Protein AF-A0A7C7UMA4-F1 (afdb_monomer)

Mean predicted aligned error: 6.35 Å

Sequence (110 aa):
MAFRLSLRSDYYREQDILYLRPYPLPSYGVHEPALDFLVYITNTESEEVVGFEILDFSSVFPRLDDPELAPYLEMRFDLPEAGLHDVSLREVLIWVAGRYLIGERVASYA

Secondary structure (DSSP, 8-state):
----EE-EEEEEGGGTEEEEE-SS--SEEEEEEETTEEEEEESSTT--EEEEEETTHHHHGGGTT-TTTHHHHT-EEEEGGGTEEEEEHHHHHHHHHIIIIITTSSTT--

Solvent-accessible surface area (backbone atoms only — not comparable to full-atom values): 6425 Å² total; per-residue (Å²): 132,85,87,70,50,58,37,47,81,49,75,43,71,97,71,32,29,36,38,35,37,35,81,81,73,73,71,62,46,80,45,71,70,45,94,50,38,37,37,29,25,34,77,51,100,77,55,46,78,58,32,38,38,27,44,48,36,81,70,47,63,85,46,72,82,36,76,72,50,44,76,60,33,67,40,58,28,28,29,71,93,76,74,43,68,79,38,29,44,50,56,48,53,52,50,51,41,46,62,72,70,58,49,63,81,70,74,81,79,124

Foldseek 3Di:
DPDAAEWEWDQDPVQRKIWTAGPPHAAWDWDDLDVQKIWTFHPDPVRHTGIIMGGNLVVCLVVCVPPSCVVQQQDFHHHVVVPDHRHGVVRVSVVVCVVPVVVPVPPPPD

Radius of gyration: 14.27 Å; Cα contacts (8 Å, |Δi|>4): 174; chains: 1; bounding box: 30×29×47 Å

pLDDT: mean 83.74, std 14.23, range [35.66, 94.69]

Structure (mmCIF, N/CA/C/O backbone):
data_AF-A0A7C7UMA4-F1
#
_entry.id   AF-A0A7C7UMA4-F1
#
loop_
_atom_site.group_PDB
_atom_site.id
_atom_site.type_symbol
_atom_site.label_atom_id
_atom_site.label_alt_id
_atom_site.label_comp_id
_atom_site.label_asym_id
_atom_site.label_entity_id
_atom_site.label_seq_id
_atom_site.pdbx_PDB_ins_code
_atom_site.Cartn_x
_atom_site.Cartn_y
_atom_site.Cartn_z
_atom_site.occupancy
_atom_site.B_iso_or_equiv
_atom_site.auth_seq_id
_atom_site.auth_comp_id
_atom_site.auth_asym_id
_atom_site.auth_atom_id
_atom_site.pdbx_PDB_model_num
ATOM 1 N N . MET A 1 1 ? 5.550 -14.287 -18.118 1.00 35.88 1 MET A N 1
ATOM 2 C CA . MET A 1 1 ? 5.796 -14.487 -16.675 1.00 35.88 1 MET A CA 1
ATOM 3 C C . MET A 1 1 ? 5.411 -13.190 -15.996 1.00 35.88 1 MET A C 1
ATOM 5 O O . MET A 1 1 ? 5.995 -12.177 -16.346 1.00 35.88 1 MET A O 1
ATOM 9 N N . ALA A 1 2 ? 4.387 -13.190 -15.143 1.00 47.06 2 ALA A N 1
ATOM 10 C CA . ALA A 1 2 ? 4.092 -12.018 -14.325 1.00 47.06 2 ALA A CA 1
ATOM 11 C C . ALA A 1 2 ? 5.181 -11.934 -13.253 1.00 47.06 2 ALA A C 1
ATOM 13 O O . ALA A 1 2 ? 5.364 -12.890 -12.499 1.00 47.06 2 ALA A O 1
ATOM 14 N N . PHE A 1 3 ? 5.950 -10.852 -13.252 1.00 52.72 3 PHE A N 1
ATOM 15 C CA . PHE A 1 3 ? 6.882 -10.555 -12.174 1.00 52.72 3 PHE A CA 1
ATOM 16 C C . PHE A 1 3 ? 6.049 -10.380 -10.897 1.00 52.72 3 PHE A C 1
ATOM 18 O O . PHE A 1 3 ? 5.146 -9.547 -10.868 1.00 52.72 3 PHE A O 1
ATOM 25 N N . ARG A 1 4 ? 6.260 -11.240 -9.894 1.00 70.69 4 ARG A N 1
ATOM 26 C CA . ARG A 1 4 ? 5.530 -11.192 -8.620 1.00 70.69 4 ARG A CA 1
ATOM 27 C C . ARG A 1 4 ? 6.461 -10.650 -7.552 1.00 70.69 4 ARG A C 1
ATOM 29 O O . ARG A 1 4 ? 7.530 -11.210 -7.314 1.00 70.69 4 ARG A O 1
ATOM 36 N N . LEU A 1 5 ? 6.052 -9.541 -6.954 1.00 80.00 5 LEU A N 1
ATOM 37 C CA . LEU A 1 5 ? 6.798 -8.859 -5.910 1.00 80.00 5 LEU A CA 1
ATOM 38 C C . LEU A 1 5 ? 6.455 -9.482 -4.559 1.00 80.00 5 LEU A C 1
ATOM 40 O O . LEU A 1 5 ? 5.288 -9.544 -4.171 1.00 80.00 5 LEU A O 1
ATOM 44 N N . SER A 1 6 ? 7.489 -9.918 -3.846 1.00 86.38 6 SER A N 1
ATOM 45 C CA . SER A 1 6 ? 7.374 -10.342 -2.454 1.00 86.38 6 SER A CA 1
ATOM 46 C C . SER A 1 6 ? 7.640 -9.150 -1.543 1.00 86.38 6 SER A C 1
ATOM 48 O O . SER A 1 6 ? 8.737 -8.584 -1.578 1.00 86.38 6 SER A O 1
ATOM 50 N N . LEU A 1 7 ? 6.663 -8.787 -0.715 1.00 89.31 7 LEU A N 1
ATOM 51 C CA . LEU A 1 7 ? 6.746 -7.640 0.189 1.00 89.31 7 LEU A CA 1
ATOM 52 C C . LEU A 1 7 ? 6.779 -8.083 1.654 1.00 89.31 7 LEU A C 1
ATOM 54 O O . LEU A 1 7 ? 6.241 -9.128 2.028 1.00 89.31 7 LEU A O 1
ATOM 58 N 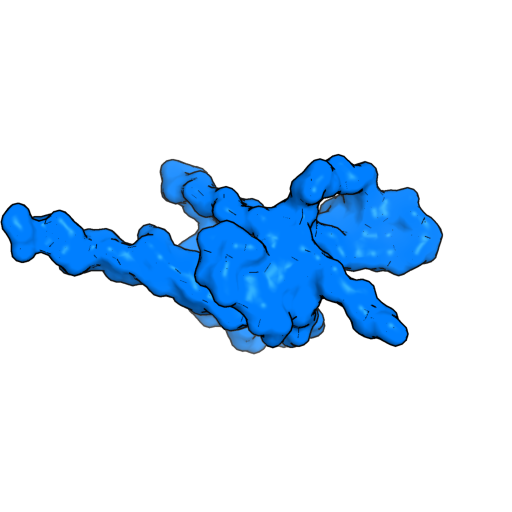N . ARG A 1 8 ? 7.412 -7.258 2.487 1.00 89.06 8 ARG A N 1
ATOM 59 C CA . ARG A 1 8 ? 7.287 -7.282 3.948 1.00 89.06 8 ARG A CA 1
ATOM 60 C C . ARG A 1 8 ? 6.432 -6.114 4.408 1.00 89.06 8 ARG A C 1
ATOM 62 O O . ARG A 1 8 ? 6.529 -5.037 3.818 1.00 89.06 8 ARG A O 1
ATOM 69 N N . SER A 1 9 ? 5.641 -6.330 5.452 1.00 90.25 9 SER A N 1
ATOM 70 C CA . SER A 1 9 ? 4.783 -5.331 6.075 1.00 90.25 9 SER A CA 1
ATOM 71 C C . SER A 1 9 ? 5.311 -4.937 7.455 1.00 90.25 9 SER A C 1
ATOM 73 O O . SER A 1 9 ? 5.383 -5.744 8.378 1.00 90.25 9 SER A O 1
ATOM 75 N N . ASP A 1 10 ? 5.670 -3.665 7.603 1.00 90.81 10 ASP A N 1
ATOM 76 C CA . ASP A 1 10 ? 6.105 -3.082 8.871 1.00 90.81 10 ASP A CA 1
ATOM 77 C C . ASP A 1 10 ? 5.137 -1.945 9.237 1.00 90.81 10 ASP A C 1
ATOM 79 O O . ASP A 1 10 ? 5.086 -0.928 8.545 1.00 90.81 10 ASP A O 1
ATOM 83 N N . TYR A 1 11 ? 4.361 -2.103 10.316 1.00 91.31 11 TYR A N 1
ATOM 84 C CA . TYR A 1 11 ? 3.433 -1.072 10.800 1.00 91.31 11 TYR A CA 1
ATOM 85 C C . TYR A 1 11 ? 3.971 -0.376 12.058 1.00 91.31 11 TYR A C 1
ATOM 87 O O . TYR A 1 11 ? 4.102 -0.988 13.123 1.00 91.31 11 TYR A O 1
ATOM 95 N N . TYR A 1 12 ? 4.262 0.918 11.935 1.00 91.69 12 TYR A N 1
ATOM 96 C CA . TYR A 1 12 ? 4.788 1.788 12.984 1.00 91.69 12 TYR A CA 1
ATOM 97 C C . TYR A 1 12 ? 3.650 2.560 13.635 1.00 91.69 12 TYR A C 1
ATOM 99 O O . TYR A 1 12 ? 3.296 3.668 13.242 1.00 91.69 12 TYR A O 1
ATOM 107 N N . ARG A 1 13 ? 3.064 1.943 14.656 1.00 86.44 13 ARG A N 1
ATOM 108 C CA . ARG A 1 13 ? 1.821 2.407 15.269 1.00 86.44 13 ARG A CA 1
ATOM 109 C C . ARG A 1 13 ? 1.865 3.816 15.854 1.00 86.44 13 ARG A C 1
ATOM 111 O O . ARG A 1 13 ? 0.882 4.533 15.744 1.00 86.44 13 ARG A O 1
ATOM 118 N N . GLU A 1 14 ? 2.955 4.191 16.518 1.00 88.25 14 GLU A N 1
ATOM 119 C CA . GLU A 1 14 ? 3.065 5.512 17.156 1.00 88.25 14 GLU A CA 1
ATOM 120 C C . GLU A 1 14 ? 3.027 6.654 16.135 1.00 88.25 14 GLU A C 1
ATOM 122 O O . GLU A 1 14 ? 2.638 7.768 16.474 1.00 88.25 14 GLU A O 1
ATOM 127 N N . GLN A 1 15 ? 3.430 6.363 14.898 1.00 91.94 15 GLN A N 1
ATOM 128 C CA . GLN A 1 15 ? 3.451 7.299 13.782 1.00 91.94 15 GLN A CA 1
ATOM 129 C C . GLN A 1 15 ? 2.298 7.062 12.795 1.00 91.94 15 GLN A C 1
ATOM 131 O O . GLN A 1 15 ? 2.158 7.839 11.865 1.00 91.94 15 GLN A O 1
ATOM 136 N N . ASP A 1 16 ? 1.506 6.000 12.983 1.00 92.19 16 ASP A N 1
ATOM 137 C CA . ASP A 1 16 ? 0.480 5.535 12.039 1.00 92.19 16 ASP A CA 1
ATOM 138 C C . ASP A 1 16 ? 1.016 5.328 10.606 1.00 92.19 16 ASP A C 1
ATOM 140 O O . ASP A 1 16 ? 0.344 5.621 9.624 1.00 92.19 16 ASP A O 1
ATOM 144 N N . ILE A 1 17 ? 2.244 4.809 10.474 1.00 94.69 17 ILE A N 1
ATOM 145 C CA . ILE A 1 17 ? 2.877 4.573 9.164 1.00 94.69 17 ILE A CA 1
ATOM 146 C C . ILE A 1 17 ? 2.906 3.080 8.846 1.00 94.69 17 ILE A C 1
ATOM 148 O O . ILE A 1 17 ? 3.400 2.275 9.641 1.00 94.69 17 ILE A O 1
ATOM 152 N N . LEU A 1 18 ? 2.444 2.705 7.653 1.00 94.62 18 LEU A N 1
ATOM 153 C CA . LEU A 1 18 ? 2.587 1.357 7.104 1.00 94.62 18 LEU A CA 1
ATOM 154 C C . LEU A 1 18 ? 3.615 1.337 5.969 1.00 94.62 18 LEU A C 1
ATOM 156 O O . LEU A 1 18 ? 3.427 1.989 4.946 1.00 94.62 18 LEU A O 1
ATOM 160 N N . TYR A 1 19 ? 4.647 0.508 6.103 1.00 94.12 19 TYR A N 1
ATOM 161 C CA . TYR A 1 19 ? 5.579 0.199 5.019 1.00 94.12 19 TYR A CA 1
ATOM 162 C C . TYR A 1 19 ? 5.271 -1.173 4.426 1.00 94.12 19 TYR A C 1
ATOM 164 O O . TYR A 1 19 ? 5.188 -2.161 5.154 1.00 94.12 19 TYR A O 1
ATOM 172 N N . LEU A 1 20 ? 5.178 -1.246 3.099 1.00 93.56 20 LEU A N 1
ATOM 173 C CA . LEU A 1 20 ? 5.070 -2.474 2.314 1.00 93.56 20 LEU A CA 1
ATOM 174 C C . LEU A 1 20 ? 6.235 -2.526 1.328 1.00 93.56 20 LEU A C 1
ATOM 176 O O . LEU A 1 20 ? 6.149 -2.010 0.216 1.00 93.56 20 LEU A O 1
ATOM 180 N N . ARG A 1 21 ? 7.360 -3.108 1.739 1.00 89.00 21 ARG A N 1
ATOM 181 C CA . ARG A 1 21 ? 8.638 -2.939 1.032 1.00 89.00 21 ARG A CA 1
ATOM 182 C C . ARG A 1 21 ? 9.300 -4.262 0.656 1.00 89.00 21 ARG A C 1
ATOM 184 O O . ARG A 1 21 ? 9.168 -5.247 1.389 1.00 89.00 21 ARG A O 1
ATOM 191 N N . PRO A 1 22 ? 10.050 -4.297 -0.455 1.00 85.31 22 PRO A N 1
ATOM 192 C CA . PRO A 1 22 ? 10.835 -5.458 -0.826 1.00 85.31 22 PRO A CA 1
ATOM 193 C C . PRO A 1 22 ? 12.062 -5.533 0.090 1.00 85.31 22 PRO A C 1
ATOM 195 O O . PRO A 1 22 ? 12.570 -4.518 0.576 1.00 85.31 22 PRO A O 1
ATOM 198 N N . TYR A 1 23 ? 12.560 -6.744 0.324 1.00 74.12 23 TYR A N 1
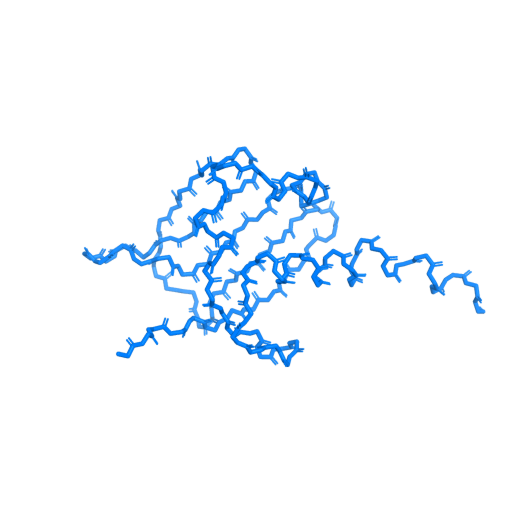ATOM 199 C CA . TYR A 1 23 ? 13.802 -6.946 1.062 1.00 74.12 23 TYR A CA 1
ATOM 200 C C . TYR A 1 23 ? 14.751 -7.869 0.283 1.00 74.12 23 TYR A C 1
ATOM 202 O O . TYR A 1 23 ? 14.362 -9.002 -0.012 1.00 74.12 23 TYR A O 1
ATOM 210 N N . PRO A 1 24 ? 15.998 -7.441 0.000 1.00 77.12 24 PRO A N 1
ATOM 211 C CA . PRO A 1 24 ? 16.565 -6.119 0.301 1.00 77.12 24 PRO A CA 1
ATOM 212 C C . PRO A 1 24 ? 15.912 -4.994 -0.522 1.00 77.12 24 PRO A C 1
ATOM 214 O O . PRO A 1 24 ? 15.386 -5.236 -1.605 1.00 77.12 24 PRO A O 1
ATOM 217 N N . LEU A 1 25 ? 15.952 -3.766 0.003 1.00 78.00 25 LEU A N 1
ATOM 218 C CA . LEU A 1 25 ? 15.396 -2.585 -0.661 1.00 78.00 25 LEU A CA 1
ATOM 219 C C . LEU A 1 25 ? 16.323 -2.172 -1.827 1.00 78.00 25 LEU A C 1
ATOM 221 O O . LEU A 1 25 ? 17.496 -1.882 -1.570 1.00 78.00 25 LEU A O 1
ATOM 225 N N . PRO A 1 26 ? 15.859 -2.181 -3.093 1.00 82.75 26 PRO A N 1
ATOM 226 C CA . PRO A 1 26 ? 16.666 -1.748 -4.236 1.00 82.75 26 PRO A CA 1
ATOM 227 C C . PRO A 1 26 ? 16.857 -0.222 -4.230 1.00 82.75 26 PRO A C 1
ATOM 229 O O . PRO A 1 26 ? 16.340 0.463 -3.358 1.00 82.75 26 PRO A O 1
ATOM 232 N N . SER A 1 27 ? 17.585 0.340 -5.201 1.00 87.00 27 SER A N 1
ATOM 233 C CA . SER A 1 27 ? 17.555 1.795 -5.427 1.00 87.00 27 SER A CA 1
ATOM 234 C C . SER A 1 27 ? 16.193 2.198 -5.998 1.00 87.00 27 SER A C 1
ATOM 236 O O . SER A 1 27 ? 15.748 1.608 -6.985 1.00 87.00 27 SER A O 1
ATOM 238 N N . TYR A 1 28 ? 15.547 3.192 -5.387 1.00 89.88 28 TYR A N 1
ATOM 239 C CA . TYR A 1 28 ? 14.198 3.623 -5.747 1.00 89.88 28 TYR A CA 1
ATOM 240 C C . TYR A 1 28 ? 14.053 5.148 -5.761 1.00 89.88 28 TYR A C 1
ATOM 242 O O . TYR A 1 28 ? 14.828 5.872 -5.129 1.00 89.88 28 TYR A O 1
ATOM 250 N N . GLY A 1 29 ? 13.057 5.608 -6.508 1.00 90.44 29 GLY A N 1
ATOM 251 C CA . GLY A 1 29 ? 12.437 6.919 -6.425 1.00 90.44 29 GLY A CA 1
ATOM 252 C C . GLY A 1 29 ? 11.058 6.807 -5.772 1.00 90.44 29 GLY A C 1
ATOM 253 O O . GLY A 1 29 ? 10.539 5.706 -5.564 1.00 90.44 29 GLY A O 1
ATOM 254 N N . VAL A 1 30 ? 10.471 7.952 -5.430 1.00 90.69 30 VAL A N 1
ATOM 255 C CA . VAL A 1 30 ? 9.168 8.032 -4.759 1.00 90.69 30 VAL A CA 1
ATOM 256 C C . VAL A 1 30 ? 8.189 8.788 -5.648 1.00 90.69 30 VAL A C 1
ATOM 258 O O . VAL A 1 30 ? 8.506 9.869 -6.142 1.00 90.69 30 VAL A O 1
ATOM 261 N N . HIS A 1 31 ? 7.004 8.214 -5.833 1.00 90.94 31 HIS A N 1
ATOM 262 C CA . HIS A 1 31 ? 5.864 8.828 -6.502 1.00 90.94 31 HIS A CA 1
ATOM 263 C C . HIS A 1 31 ? 4.691 8.919 -5.521 1.00 90.94 31 HIS A C 1
ATOM 265 O O . HIS A 1 31 ? 4.386 7.942 -4.842 1.00 90.94 31 HIS A O 1
ATOM 271 N N . GLU A 1 32 ? 4.026 10.068 -5.4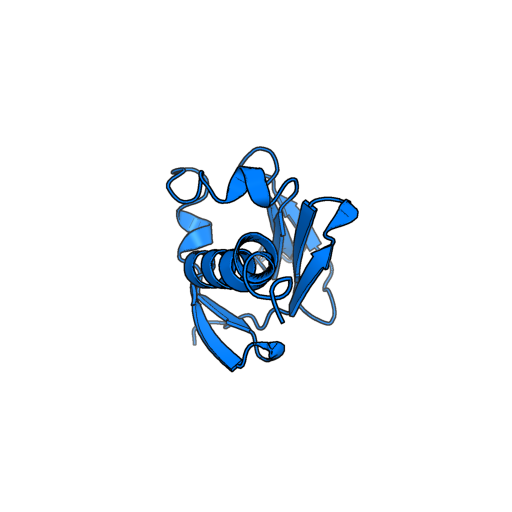55 1.00 89.69 32 GLU A N 1
ATOM 272 C CA . GLU A 1 32 ? 2.921 10.334 -4.525 1.00 89.69 32 GLU A CA 1
ATOM 273 C C . GLU A 1 32 ? 1.615 10.505 -5.317 1.00 89.69 32 GLU A C 1
ATOM 275 O O . GLU A 1 32 ? 1.322 11.606 -5.785 1.00 89.69 32 GLU A O 1
ATOM 280 N N . PRO A 1 33 ? 0.850 9.422 -5.552 1.00 85.25 33 PRO A N 1
ATOM 281 C CA . PRO A 1 33 ? -0.422 9.510 -6.266 1.00 85.25 33 PRO A CA 1
ATOM 282 C C . PRO A 1 33 ? -1.543 10.173 -5.460 1.00 85.25 33 PRO A C 1
ATOM 284 O O . PRO A 1 33 ? -2.464 10.695 -6.071 1.00 85.25 33 PRO A O 1
ATOM 287 N N . ALA A 1 34 ? -1.488 10.144 -4.126 1.00 85.75 34 ALA A N 1
ATOM 288 C CA . ALA A 1 34 ? -2.456 10.792 -3.247 1.00 85.75 34 ALA A CA 1
ATOM 289 C C . ALA A 1 34 ? -1.763 11.246 -1.959 1.00 85.75 34 ALA A C 1
ATOM 291 O O . ALA A 1 34 ? -0.760 10.650 -1.566 1.00 85.75 34 ALA A O 1
ATOM 292 N N . LEU A 1 35 ? -2.340 12.250 -1.281 1.00 80.94 35 LEU A N 1
ATOM 293 C CA . LEU A 1 35 ? -1.848 12.704 0.022 1.00 80.94 35 LEU A CA 1
ATOM 294 C C . LEU A 1 35 ? -1.745 11.499 0.965 1.00 80.94 35 LEU A C 1
ATOM 296 O O . LEU A 1 35 ? -2.739 10.786 1.143 1.00 80.94 35 LEU A O 1
ATOM 300 N N . ASP A 1 36 ? -0.546 11.295 1.508 1.00 89.62 36 ASP A N 1
ATOM 301 C CA . ASP A 1 36 ? -0.195 10.243 2.469 1.00 89.62 36 ASP A CA 1
ATOM 302 C C . ASP A 1 36 ? -0.027 8.830 1.879 1.00 89.62 36 ASP A C 1
ATOM 304 O O . ASP A 1 36 ? 0.202 7.868 2.609 1.00 89.62 36 ASP A O 1
ATOM 308 N N . PHE A 1 37 ? -0.072 8.676 0.553 1.00 91.88 37 PHE A N 1
ATOM 309 C CA . PHE A 1 37 ? 0.186 7.403 -0.118 1.00 91.88 37 PHE A CA 1
ATOM 310 C C . PHE A 1 37 ? 1.383 7.527 -1.056 1.00 91.88 37 PHE A C 1
ATOM 312 O O . PHE A 1 37 ? 1.317 8.181 -2.093 1.00 91.88 37 PHE A O 1
ATOM 319 N N . LEU A 1 38 ? 2.473 6.852 -0.715 1.00 93.31 38 LEU A N 1
ATOM 320 C CA . LEU A 1 38 ? 3.737 6.860 -1.437 1.00 93.31 38 LEU A CA 1
ATOM 321 C C . LEU A 1 38 ? 3.963 5.514 -2.131 1.00 93.31 38 LEU A C 1
ATOM 323 O O . LEU A 1 38 ? 3.786 4.441 -1.552 1.00 93.31 38 LEU A O 1
ATOM 327 N N . VAL A 1 39 ? 4.406 5.572 -3.382 1.00 92.75 39 VAL A N 1
ATOM 328 C CA . VAL A 1 39 ? 4.761 4.421 -4.215 1.00 92.75 39 VAL A CA 1
ATOM 329 C C . VAL A 1 39 ? 6.257 4.463 -4.484 1.00 92.75 39 VAL A C 1
ATOM 331 O O . VAL A 1 39 ? 6.787 5.463 -4.971 1.00 92.75 39 VAL A O 1
ATOM 334 N N . TYR A 1 40 ? 6.946 3.366 -4.194 1.00 92.00 40 TYR A N 1
ATOM 335 C CA . TYR A 1 40 ? 8.360 3.213 -4.510 1.00 92.00 40 TYR A CA 1
ATOM 336 C C . TYR A 1 40 ? 8.517 2.607 -5.896 1.00 92.00 40 TYR A C 1
ATOM 338 O O . TYR A 1 40 ? 7.951 1.550 -6.183 1.00 92.00 40 TYR A O 1
ATOM 346 N N . ILE A 1 41 ? 9.318 3.256 -6.732 1.00 91.44 41 ILE A N 1
ATOM 347 C CA . ILE A 1 41 ? 9.555 2.874 -8.125 1.00 91.44 41 ILE A CA 1
ATOM 348 C C . ILE A 1 41 ? 11.059 2.689 -8.324 1.00 91.44 41 ILE A C 1
ATOM 350 O O . ILE A 1 41 ? 11.843 3.466 -7.785 1.00 91.44 41 ILE A O 1
ATOM 354 N N . THR A 1 42 ? 11.508 1.669 -9.053 1.00 88.88 42 THR A N 1
ATOM 355 C CA . THR A 1 42 ? 12.943 1.471 -9.307 1.0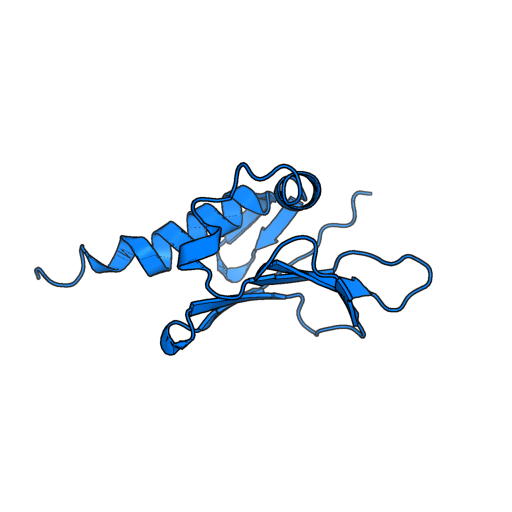0 88.88 42 THR A CA 1
ATOM 356 C C . THR A 1 42 ? 13.533 2.620 -10.113 1.00 88.88 42 THR A C 1
ATOM 358 O O . THR A 1 42 ? 12.938 3.090 -11.075 1.00 88.88 42 THR A O 1
ATOM 361 N N . ASN A 1 43 ? 14.772 3.002 -9.796 1.00 84.69 43 ASN A N 1
ATOM 362 C CA . ASN A 1 43 ? 15.542 3.962 -10.603 1.00 84.69 43 ASN A CA 1
ATOM 363 C C . ASN A 1 43 ? 16.165 3.313 -11.860 1.00 84.69 43 ASN A C 1
ATOM 365 O O . ASN A 1 43 ? 17.278 3.652 -12.263 1.00 84.69 43 ASN A O 1
ATOM 369 N N . THR A 1 44 ? 15.497 2.312 -12.434 1.00 81.50 44 THR A N 1
ATOM 370 C CA . THR A 1 44 ? 15.915 1.608 -13.655 1.00 81.50 44 THR A CA 1
ATOM 371 C C . THR A 1 44 ? 15.119 2.124 -14.847 1.00 81.50 44 THR A C 1
ATOM 373 O O . THR A 1 44 ? 14.065 2.721 -14.672 1.00 81.50 44 THR A O 1
ATOM 376 N N . GLU A 1 45 ? 15.572 1.838 -16.071 1.00 75.69 45 GLU A N 1
ATOM 377 C CA . GLU A 1 45 ? 14.847 2.222 -17.299 1.00 75.69 45 GLU A CA 1
ATOM 378 C C . GLU A 1 45 ? 13.405 1.682 -17.361 1.00 75.69 45 GLU A C 1
ATOM 380 O O . GLU A 1 45 ? 12.583 2.203 -18.107 1.00 75.69 45 GLU A O 1
ATOM 385 N N . SER A 1 46 ? 13.106 0.628 -16.597 1.00 79.88 46 SER A N 1
ATOM 386 C CA . SER A 1 46 ? 11.791 -0.006 -16.529 1.00 79.88 46 SER A CA 1
ATOM 387 C C . SER A 1 46 ? 10.810 0.642 -15.546 1.00 79.88 46 SER A C 1
ATOM 389 O O . SER A 1 46 ? 9.627 0.339 -15.654 1.00 79.88 46 SER A O 1
ATOM 391 N N . GLU A 1 47 ? 11.277 1.486 -14.612 1.00 85.25 47 GLU A N 1
ATOM 392 C CA . GLU A 1 47 ? 10.452 2.160 -13.590 1.00 85.25 47 GLU A CA 1
ATOM 393 C C . GLU A 1 47 ? 9.387 1.239 -12.956 1.00 85.25 47 GLU A C 1
ATOM 395 O O . GLU A 1 47 ? 8.183 1.499 -12.980 1.00 85.25 47 GLU A O 1
ATOM 400 N N . GLU A 1 48 ? 9.825 0.116 -12.387 1.00 88.56 48 GLU A N 1
ATOM 401 C CA . GLU A 1 48 ? 8.919 -0.870 -11.803 1.00 88.56 48 GLU A CA 1
ATOM 402 C C . GLU A 1 48 ? 8.520 -0.466 -10.383 1.00 88.56 48 GLU A C 1
ATOM 404 O O . GLU A 1 48 ? 9.367 -0.115 -9.560 1.00 88.56 48 GLU A O 1
ATOM 409 N N . VAL A 1 49 ? 7.227 -0.564 -10.067 1.00 90.00 49 VAL A N 1
ATOM 410 C CA . V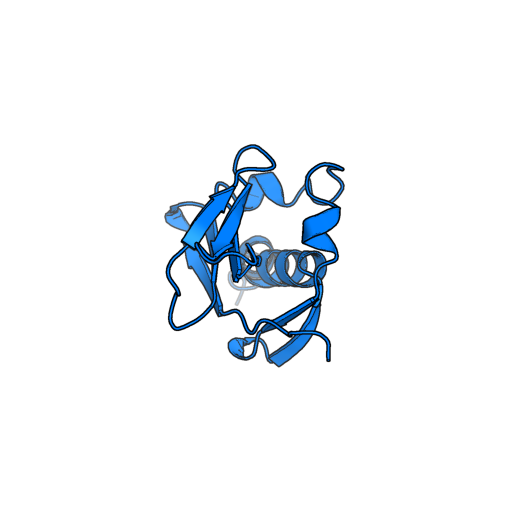AL A 1 49 ? 6.747 -0.428 -8.686 1.00 90.00 49 VAL A CA 1
ATOM 411 C C . VAL A 1 49 ? 7.345 -1.553 -7.857 1.00 90.00 49 VAL A C 1
ATOM 413 O O . VAL A 1 49 ? 7.218 -2.719 -8.215 1.00 90.00 49 VAL A O 1
ATOM 416 N N . VAL A 1 50 ? 7.969 -1.216 -6.735 1.00 90.44 50 VAL A N 1
ATOM 417 C CA . VAL A 1 50 ? 8.633 -2.191 -5.865 1.00 90.44 50 VAL A CA 1
ATOM 418 C C . VAL A 1 50 ? 8.115 -2.197 -4.440 1.00 90.44 50 VAL A C 1
ATOM 420 O O . VAL A 1 50 ? 8.370 -3.165 -3.734 1.00 90.44 50 VAL A O 1
ATOM 423 N N . GLY A 1 51 ? 7.373 -1.177 -4.015 1.00 92.56 51 GLY A N 1
ATOM 424 C CA . GLY A 1 51 ? 6.789 -1.114 -2.680 1.00 92.56 51 GLY A CA 1
ATOM 425 C C . GLY A 1 51 ? 5.917 0.118 -2.471 1.00 92.56 51 GLY A C 1
ATOM 426 O O . GLY A 1 51 ? 5.735 0.924 -3.383 1.00 92.56 51 GLY A O 1
ATOM 427 N N . PHE A 1 52 ? 5.396 0.247 -1.257 1.00 94.19 52 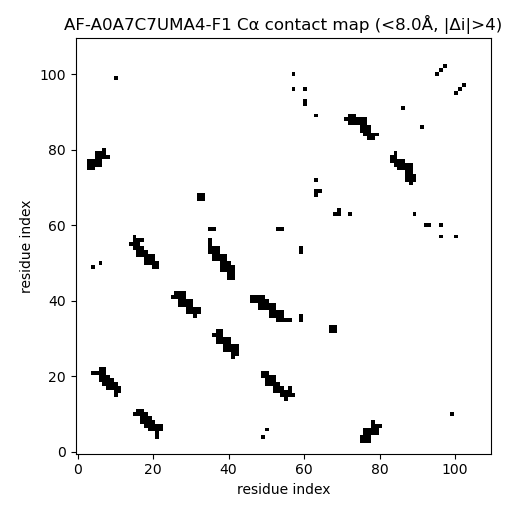PHE A N 1
ATOM 428 C CA . PHE A 1 52 ? 4.498 1.315 -0.835 1.00 94.19 52 PHE A CA 1
ATOM 429 C C . PHE A 1 52 ? 4.855 1.784 0.574 1.00 94.19 52 PHE A C 1
ATOM 431 O O . PHE A 1 52 ? 5.302 0.997 1.412 1.00 94.19 52 PHE A O 1
ATOM 438 N N . GLU A 1 53 ? 4.597 3.052 0.843 1.00 94.50 53 GLU A N 1
ATOM 439 C CA . GLU A 1 53 ? 4.603 3.645 2.174 1.00 94.50 53 GLU A CA 1
ATOM 440 C C . GLU A 1 53 ? 3.331 4.461 2.323 1.00 94.50 53 GLU A C 1
ATOM 442 O O . GLU A 1 53 ? 2.965 5.227 1.440 1.00 94.50 53 GLU A O 1
ATOM 447 N N . ILE A 1 54 ? 2.619 4.247 3.418 1.00 94.19 54 ILE A N 1
ATOM 448 C CA . ILE A 1 54 ? 1.342 4.894 3.666 1.00 94.19 54 ILE A CA 1
ATOM 449 C C . ILE A 1 54 ? 1.487 5.632 4.983 1.00 94.19 54 ILE A C 1
ATOM 451 O O . ILE A 1 54 ? 1.576 5.006 6.043 1.00 94.19 54 ILE A O 1
ATOM 455 N N . LEU A 1 55 ? 1.574 6.951 4.873 1.00 92.62 55 LEU A N 1
ATOM 456 C CA . LEU A 1 55 ? 1.508 7.870 5.996 1.00 92.62 55 LEU A CA 1
ATOM 457 C C . LEU A 1 55 ? 0.051 7.922 6.471 1.00 92.62 55 LEU A C 1
ATOM 459 O O . LEU A 1 55 ? -0.865 7.665 5.688 1.00 92.62 55 LEU A O 1
ATOM 463 N N . ASP A 1 56 ? -0.163 8.174 7.760 1.00 90.00 56 ASP A N 1
ATOM 464 C CA . ASP A 1 56 ? -1.496 8.234 8.369 1.00 90.00 56 ASP A CA 1
ATOM 465 C C . ASP A 1 56 ? -2.426 7.094 7.892 1.00 90.00 56 ASP A C 1
ATOM 467 O O . ASP A 1 56 ? -3.532 7.313 7.384 1.00 90.00 56 ASP A O 1
ATOM 471 N N . PHE A 1 57 ? -1.957 5.845 7.999 1.00 90.88 57 PHE A N 1
ATOM 472 C CA . PHE A 1 57 ? -2.615 4.653 7.457 1.00 90.88 57 PHE A CA 1
ATOM 473 C C . PHE A 1 57 ? -4.086 4.540 7.875 1.00 90.88 57 PHE A C 1
ATOM 475 O O . PHE A 1 57 ? -4.941 4.158 7.064 1.00 90.88 57 PHE A O 1
ATOM 482 N N . SER A 1 58 ? -4.414 4.927 9.109 1.00 87.31 58 SER A N 1
ATOM 483 C CA . SER A 1 58 ? -5.794 4.959 9.595 1.00 87.31 58 SER A CA 1
ATOM 484 C C . SER A 1 58 ? -6.706 5.909 8.803 1.00 87.31 58 SER A C 1
ATOM 486 O O . SER A 1 58 ? -7.900 5.630 8.667 1.00 87.31 58 SER A O 1
ATOM 488 N N . SER A 1 59 ? -6.154 6.980 8.227 1.00 85.81 59 SER A N 1
ATOM 489 C CA . SER A 1 59 ? -6.850 7.974 7.396 1.00 85.81 59 SER A CA 1
ATOM 490 C C . SER A 1 59 ? -6.941 7.572 5.923 1.00 85.81 59 SER A C 1
ATOM 492 O O . SER A 1 59 ? -7.868 7.989 5.223 1.00 85.81 59 SER A O 1
ATOM 494 N N . VAL A 1 60 ? -6.018 6.736 5.444 1.00 82.31 60 VAL A N 1
ATOM 495 C CA . VAL A 1 60 ? -6.035 6.198 4.074 1.00 82.31 60 VAL A CA 1
ATOM 496 C C . VAL A 1 60 ? -7.004 5.022 3.939 1.00 82.31 60 VAL A C 1
ATOM 498 O O . VAL A 1 60 ? -7.628 4.850 2.893 1.00 82.31 60 VAL A O 1
ATOM 501 N N . PHE A 1 61 ? -7.211 4.236 4.997 1.00 81.44 61 PHE A N 1
ATOM 502 C CA . PHE A 1 61 ? -8.091 3.063 4.961 1.00 81.44 61 PHE A CA 1
ATOM 503 C C . PHE A 1 61 ? -9.548 3.339 4.505 1.0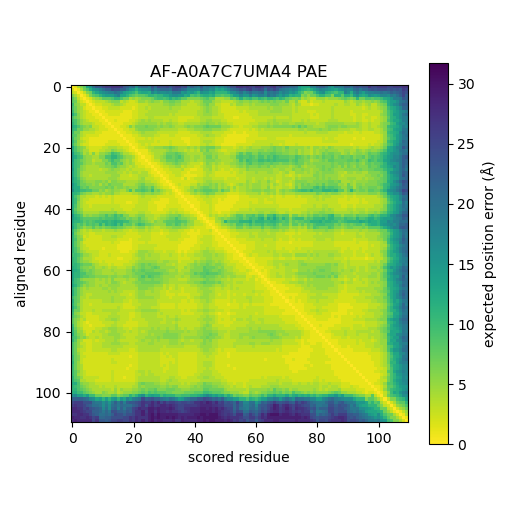0 81.44 61 PHE A C 1
ATOM 505 O O . PHE A 1 61 ? -10.093 2.550 3.733 1.00 81.44 61 PHE A O 1
ATOM 512 N N . PRO A 1 62 ? -10.208 4.450 4.883 1.00 83.88 62 PRO A N 1
ATOM 513 C CA . PRO A 1 62 ? -11.526 4.812 4.349 1.00 83.88 62 PRO A CA 1
ATOM 514 C C . PRO A 1 62 ? -11.516 5.245 2.874 1.00 83.88 62 PRO A C 1
ATOM 516 O O . PRO A 1 62 ? -12.577 5.365 2.268 1.00 83.88 62 PRO A O 1
ATOM 519 N N . ARG A 1 63 ? -10.337 5.513 2.300 1.00 83.56 63 ARG A N 1
ATOM 520 C CA . ARG A 1 63 ? -10.141 6.041 0.943 1.00 83.56 63 ARG A CA 1
ATOM 521 C C . ARG A 1 63 ? -9.757 4.959 -0.066 1.00 83.56 63 ARG A C 1
ATOM 523 O O . ARG A 1 63 ? -9.321 5.278 -1.163 1.00 83.56 63 ARG A O 1
ATOM 530 N N . LEU A 1 64 ? -9.939 3.677 0.252 1.00 85.31 64 LEU A N 1
ATOM 531 C CA . LEU A 1 64 ? -9.605 2.592 -0.682 1.00 85.31 64 LEU A CA 1
ATOM 532 C C . LEU A 1 64 ? -10.424 2.625 -1.985 1.00 85.31 64 LEU A C 1
ATOM 534 O O . LEU A 1 64 ? -10.072 1.940 -2.936 1.00 85.31 64 LEU A O 1
ATOM 538 N N . ASP A 1 65 ? -11.491 3.415 -2.072 1.00 87.06 65 ASP A N 1
ATOM 539 C CA . ASP A 1 65 ? -12.258 3.598 -3.310 1.00 87.06 65 ASP A CA 1
ATOM 540 C C . ASP A 1 65 ? -11.848 4.859 -4.097 1.00 87.06 65 ASP A C 1
ATOM 542 O O . ASP A 1 65 ? -12.509 5.229 -5.067 1.00 87.06 65 ASP A O 1
ATOM 546 N N . ASP A 1 66 ? -10.752 5.514 -3.697 1.00 87.62 66 ASP A N 1
ATOM 547 C CA . ASP A 1 66 ? -10.171 6.659 -4.397 1.00 87.62 66 ASP A CA 1
ATOM 548 C C . ASP A 1 66 ? -9.668 6.241 -5.802 1.00 87.62 66 ASP A C 1
ATOM 550 O O . ASP A 1 66 ? -8.833 5.331 -5.916 1.00 87.62 66 ASP A O 1
ATOM 554 N N . PRO A 1 67 ? -10.156 6.874 -6.890 1.00 87.81 67 PRO A N 1
ATOM 555 C CA . PRO A 1 67 ? -9.729 6.565 -8.252 1.00 87.81 67 PRO A CA 1
ATOM 556 C C . PRO A 1 67 ? -8.224 6.725 -8.494 1.00 87.81 67 PRO A C 1
ATOM 558 O O . PRO A 1 67 ? -7.684 6.025 -9.350 1.00 87.81 67 PRO A O 1
ATOM 561 N N . GLU A 1 68 ? -7.547 7.611 -7.757 1.00 88.81 68 GLU A N 1
ATOM 562 C CA . GLU A 1 68 ? -6.098 7.829 -7.880 1.00 88.81 68 GLU A CA 1
ATOM 563 C C . GLU A 1 68 ? -5.298 6.637 -7.334 1.00 88.81 68 GLU A C 1
ATOM 565 O O . GLU A 1 68 ? -4.215 6.322 -7.829 1.00 88.81 68 GLU A O 1
ATOM 570 N N . LEU A 1 69 ? -5.863 5.909 -6.366 1.00 89.00 69 LEU A N 1
ATOM 571 C CA . LEU A 1 69 ? -5.253 4.718 -5.777 1.00 89.00 69 LEU A CA 1
ATOM 572 C C . LEU A 1 69 ? -5.599 3.434 -6.541 1.00 89.00 69 LEU A C 1
ATOM 574 O O . LEU A 1 69 ? -4.832 2.469 -6.504 1.00 89.00 69 LEU A O 1
ATOM 578 N N . ALA A 1 70 ? -6.732 3.409 -7.250 1.00 89.25 70 ALA A N 1
ATOM 579 C CA . ALA A 1 70 ? -7.282 2.211 -7.886 1.00 89.25 70 ALA A CA 1
ATOM 580 C C . ALA A 1 70 ? -6.273 1.386 -8.723 1.00 89.25 70 ALA A C 1
ATOM 582 O O . ALA A 1 70 ? -6.256 0.164 -8.555 1.00 89.25 70 ALA A O 1
ATOM 583 N N . PRO A 1 71 ? -5.392 1.978 -9.560 1.00 90.81 71 PRO A N 1
ATOM 584 C CA . PRO A 1 71 ? -4.413 1.203 -10.328 1.00 90.81 71 PRO A CA 1
ATOM 585 C C . PRO A 1 71 ? -3.426 0.424 -9.449 1.00 90.81 71 PRO A C 1
ATOM 587 O O . PRO A 1 71 ? -3.053 -0.699 -9.783 1.00 90.81 71 PRO A O 1
ATOM 590 N N . TYR A 1 72 ? -3.024 1.002 -8.316 1.00 91.75 72 TYR A N 1
ATOM 591 C CA . TYR A 1 72 ? -2.083 0.394 -7.375 1.00 91.75 72 TYR A CA 1
ATOM 592 C C . TYR A 1 72 ? -2.761 -0.666 -6.508 1.00 91.75 72 TYR A C 1
ATOM 594 O O . TYR A 1 72 ? -2.171 -1.702 -6.205 1.00 91.75 72 TYR A O 1
ATOM 602 N N . LEU A 1 73 ? -4.023 -0.431 -6.143 1.00 90.81 73 LEU A N 1
ATOM 603 C CA . LEU A 1 73 ? -4.805 -1.323 -5.288 1.00 90.81 73 LEU A CA 1
ATOM 604 C C . LEU A 1 73 ? -5.054 -2.702 -5.911 1.00 90.81 73 LEU A C 1
ATOM 606 O O . LEU A 1 73 ? -5.154 -3.681 -5.173 1.00 90.81 73 LEU A O 1
ATOM 610 N N . GLU A 1 74 ? -5.112 -2.786 -7.242 1.00 91.00 74 GLU A N 1
ATOM 611 C CA . GLU A 1 74 ? -5.327 -4.036 -7.986 1.00 91.00 74 GLU A CA 1
ATOM 612 C C . GLU A 1 74 ? -4.040 -4.834 -8.263 1.00 91.00 74 GLU A C 1
ATOM 614 O O . GLU A 1 74 ? -4.110 -5.998 -8.679 1.00 91.00 74 GLU A O 1
ATOM 619 N N . MET A 1 75 ? -2.864 -4.240 -8.026 1.00 90.88 75 MET A N 1
ATOM 620 C CA . MET A 1 75 ? -1.578 -4.924 -8.188 1.00 90.88 75 MET A CA 1
ATOM 621 C C . MET A 1 75 ? -1.476 -6.126 -7.242 1.00 90.88 75 MET A C 1
ATOM 623 O O . MET A 1 75 ? -2.021 -6.098 -6.141 1.00 90.88 75 MET A O 1
ATOM 627 N N . ARG A 1 76 ? -0.780 -7.184 -7.679 1.00 91.31 76 ARG A N 1
ATOM 628 C CA . ARG A 1 76 ? -0.737 -8.492 -7.003 1.00 91.31 76 ARG A CA 1
ATOM 629 C C . ARG A 1 76 ? 0.632 -8.772 -6.394 1.00 91.31 76 ARG A C 1
ATOM 631 O O . ARG A 1 76 ? 1.651 -8.608 -7.066 1.00 91.31 76 ARG A O 1
ATOM 638 N N . PHE A 1 77 ? 0.633 -9.250 -5.152 1.00 89.44 77 PHE A N 1
ATOM 639 C CA . PHE A 1 77 ? 1.830 -9.448 -4.338 1.00 89.44 77 PHE A CA 1
ATOM 640 C C . PHE A 1 77 ? 1.772 -10.757 -3.557 1.00 89.44 77 PHE A C 1
ATOM 642 O O . PHE A 1 77 ? 0.699 -11.291 -3.267 1.00 89.44 77 PHE A O 1
ATOM 649 N N . ASP A 1 78 ? 2.950 -11.224 -3.160 1.00 90.75 78 ASP A N 1
ATOM 650 C CA . ASP A 1 78 ? 3.093 -12.242 -2.127 1.00 90.75 78 ASP A CA 1
ATOM 651 C C . ASP A 1 78 ? 3.558 -11.568 -0.825 1.00 90.75 78 ASP A C 1
ATOM 653 O O . ASP A 1 78 ? 4.488 -10.757 -0.831 1.00 90.75 78 ASP A O 1
ATOM 657 N N . LEU A 1 79 ? 2.936 -11.918 0.303 1.00 88.69 79 LEU A N 1
ATOM 658 C CA . LEU A 1 79 ? 3.325 -11.497 1.656 1.00 88.69 79 LEU A CA 1
ATOM 659 C C . LEU A 1 79 ? 3.702 -12.746 2.474 1.00 88.69 79 LEU A C 1
ATOM 661 O O . LEU A 1 79 ? 2.870 -13.293 3.210 1.00 88.69 79 LEU A O 1
ATOM 665 N N . PRO A 1 80 ? 4.957 -13.229 2.368 1.00 87.62 80 PRO A N 1
ATOM 666 C CA . PRO A 1 80 ? 5.370 -14.496 2.974 1.00 87.62 80 PRO A CA 1
ATOM 667 C C . PRO A 1 80 ? 5.194 -14.547 4.496 1.00 87.62 80 PRO A C 1
ATOM 669 O O . PRO A 1 80 ? 4.837 -15.585 5.043 1.00 87.62 80 PRO A O 1
ATOM 672 N N . GLU A 1 81 ? 5.410 -13.429 5.187 1.00 84.44 81 GLU A N 1
ATOM 673 C CA . GLU A 1 81 ? 5.266 -13.326 6.648 1.00 84.44 81 GLU A CA 1
ATOM 674 C C . GLU A 1 81 ? 3.819 -13.480 7.139 1.00 84.44 81 GLU A C 1
ATOM 676 O O . GLU A 1 81 ? 3.593 -13.891 8.276 1.00 84.44 81 GLU A O 1
ATOM 681 N N . ALA A 1 82 ? 2.847 -13.183 6.275 1.00 83.94 82 ALA A N 1
ATOM 682 C CA . ALA A 1 82 ? 1.426 -13.348 6.546 1.00 83.94 82 ALA A CA 1
ATOM 683 C C . ALA A 1 82 ? 0.875 -14.671 5.981 1.00 83.94 82 ALA A C 1
ATOM 685 O O . ALA A 1 82 ? -0.293 -14.986 6.200 1.00 83.94 82 ALA A O 1
ATOM 686 N N . GLY A 1 83 ? 1.689 -15.438 5.241 1.00 88.75 83 GLY A N 1
ATOM 687 C CA . GLY A 1 83 ? 1.235 -16.610 4.486 1.00 88.75 83 GLY A CA 1
ATOM 688 C C . GLY A 1 83 ? 0.243 -16.267 3.368 1.00 88.75 83 GLY A C 1
ATOM 689 O O . GLY A 1 83 ? -0.553 -17.119 2.977 1.00 88.75 83 GLY A O 1
ATOM 690 N N . LEU A 1 84 ? 0.252 -15.018 2.890 1.00 88.81 84 LEU A N 1
ATOM 691 C CA . LEU A 1 84 ? -0.637 -14.532 1.837 1.00 88.81 84 LEU A CA 1
ATOM 692 C C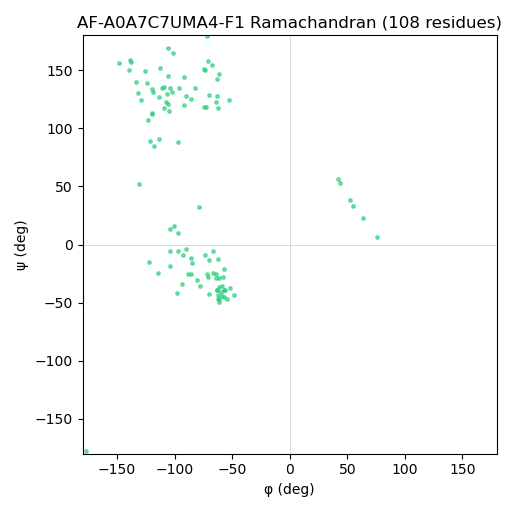 . LEU A 1 84 ? 0.068 -14.611 0.484 1.00 88.81 84 LEU A C 1
ATOM 694 O O . LEU A 1 84 ? 1.219 -14.195 0.346 1.00 88.81 84 LEU A O 1
ATOM 698 N N . HIS A 1 85 ? -0.648 -15.124 -0.512 1.00 91.94 85 HIS A N 1
ATOM 699 C CA . HIS A 1 85 ? -0.136 -15.335 -1.860 1.00 91.94 85 HIS A CA 1
ATOM 700 C C . HIS A 1 85 ? -1.135 -14.829 -2.894 1.00 91.94 85 HIS A C 1
ATOM 702 O O . HIS A 1 85 ? -2.333 -15.068 -2.746 1.00 91.94 85 HIS A O 1
ATOM 708 N N . ASP A 1 86 ? -0.635 -14.185 -3.948 1.00 91.81 86 ASP A N 1
ATOM 709 C CA . ASP A 1 86 ? -1.437 -13.643 -5.058 1.00 91.81 86 ASP A CA 1
ATOM 710 C C . ASP A 1 86 ? -2.557 -12.674 -4.619 1.00 91.81 86 ASP A C 1
ATOM 712 O O . ASP A 1 86 ? -3.633 -12.600 -5.223 1.00 91.81 86 ASP A O 1
ATOM 716 N N . VAL A 1 87 ? -2.299 -11.926 -3.545 1.00 92.00 87 VAL A N 1
ATOM 717 C CA . VAL A 1 87 ? -3.247 -10.973 -2.958 1.00 92.00 87 VAL A CA 1
ATOM 718 C C . VAL A 1 87 ? -3.053 -9.588 -3.552 1.00 92.00 87 VAL A C 1
ATOM 720 O O . VAL A 1 87 ? -1.934 -9.174 -3.863 1.00 92.00 87 VAL A O 1
ATOM 723 N N . SER A 1 88 ? -4.150 -8.861 -3.727 1.00 93.69 88 SER A N 1
ATOM 724 C CA . SER A 1 88 ? -4.100 -7.471 -4.154 1.00 93.69 88 SER A CA 1
ATOM 725 C C . SER A 1 88 ? -3.571 -6.571 -3.038 1.00 93.69 88 SER A C 1
ATOM 727 O O . SER A 1 88 ? -3.684 -6.904 -1.853 1.00 93.69 88 SER A O 1
ATOM 729 N N . LEU A 1 89 ? -3.039 -5.396 -3.382 1.00 92.88 89 LEU A N 1
ATOM 730 C CA . LEU A 1 89 ? -2.693 -4.410 -2.358 1.00 92.88 89 LEU A CA 1
ATOM 731 C C . LEU A 1 89 ? -3.919 -4.061 -1.503 1.00 92.88 89 LEU A C 1
ATOM 733 O O . LEU A 1 89 ? -3.799 -3.982 -0.285 1.00 92.88 89 LEU A O 1
ATOM 737 N N . ARG A 1 90 ? -5.115 -3.945 -2.096 1.00 93.44 90 ARG A N 1
ATOM 738 C CA . ARG A 1 90 ? -6.356 -3.743 -1.329 1.00 93.44 90 ARG A CA 1
ATOM 739 C C . ARG A 1 90 ? -6.552 -4.823 -0.261 1.00 93.44 90 ARG A C 1
ATOM 741 O O . ARG A 1 90 ? -6.851 -4.498 0.887 1.00 93.44 90 ARG A O 1
ATOM 748 N N . GLU A 1 91 ? -6.378 -6.091 -0.624 1.00 93.50 91 GLU A N 1
ATOM 749 C CA . GLU A 1 91 ? -6.501 -7.221 0.305 1.00 93.50 91 GLU A CA 1
ATOM 750 C C . GLU A 1 91 ? -5.449 -7.151 1.420 1.00 93.50 91 GLU A C 1
ATOM 752 O O . GLU A 1 91 ? -5.777 -7.380 2.587 1.00 93.50 91 GLU A O 1
ATOM 757 N N . VAL A 1 92 ? -4.216 -6.751 1.093 1.00 92.06 92 VAL A N 1
ATOM 758 C CA . VAL A 1 92 ? -3.151 -6.513 2.079 1.00 92.06 92 VAL A CA 1
ATOM 759 C C . VAL A 1 92 ? -3.541 -5.404 3.057 1.00 92.06 92 VAL A C 1
ATOM 761 O O . VAL A 1 92 ? -3.459 -5.612 4.265 1.00 92.06 92 VAL A O 1
ATOM 764 N N . LEU A 1 93 ? -4.013 -4.251 2.576 1.00 92.31 93 LEU A N 1
ATOM 765 C CA . LEU A 1 93 ? -4.388 -3.122 3.438 1.00 92.31 93 LEU A CA 1
ATOM 766 C C . LEU A 1 93 ? -5.557 -3.473 4.366 1.00 92.31 93 LEU A C 1
ATOM 768 O O . LEU A 1 93 ? -5.525 -3.136 5.549 1.00 92.31 93 LEU A O 1
ATOM 772 N N . ILE A 1 94 ? -6.551 -4.218 3.875 1.00 91.12 94 ILE A N 1
ATOM 773 C CA . ILE A 1 94 ? -7.649 -4.742 4.704 1.00 91.12 94 ILE A CA 1
ATOM 774 C C . ILE A 1 94 ? -7.123 -5.696 5.777 1.00 91.12 94 ILE A C 1
ATOM 776 O O . ILE A 1 94 ? -7.528 -5.597 6.939 1.00 91.12 94 ILE A O 1
ATOM 780 N N . TRP A 1 95 ? -6.204 -6.594 5.422 1.00 90.31 95 TRP A N 1
ATOM 781 C CA . TRP A 1 95 ? -5.593 -7.512 6.380 1.00 90.31 95 TRP A CA 1
ATOM 782 C C . TRP A 1 95 ? -4.797 -6.770 7.466 1.00 90.31 95 TRP A C 1
ATOM 784 O O . TRP A 1 95 ? -4.996 -7.040 8.655 1.00 90.31 95 TRP A O 1
ATOM 794 N N . VAL A 1 96 ? -3.959 -5.795 7.090 1.00 89.88 96 VAL A N 1
ATOM 795 C CA . VAL A 1 96 ? -3.186 -4.973 8.040 1.00 89.88 96 VAL A CA 1
ATOM 796 C C . VAL A 1 96 ? -4.130 -4.193 8.959 1.00 89.88 96 VAL A C 1
ATOM 798 O O . VAL A 1 96 ? -3.965 -4.229 10.180 1.00 89.88 96 VAL A O 1
ATOM 801 N N . ALA A 1 97 ? -5.164 -3.547 8.413 1.00 89.06 97 ALA A N 1
ATOM 802 C CA . ALA A 1 97 ? -6.158 -2.824 9.205 1.00 89.06 97 ALA A CA 1
ATOM 803 C C . ALA A 1 97 ? -6.868 -3.748 10.209 1.00 89.06 97 ALA A C 1
ATOM 805 O O . ALA A 1 97 ? -6.993 -3.416 11.391 1.00 89.06 97 ALA A O 1
ATOM 806 N N . GLY A 1 98 ? -7.264 -4.948 9.778 1.00 87.44 98 GLY A N 1
ATOM 807 C CA . GLY A 1 98 ? -7.837 -5.968 10.656 1.00 87.44 98 GLY A CA 1
ATOM 808 C C . GLY A 1 98 ? -6.906 -6.339 11.812 1.00 87.44 98 GLY A C 1
ATOM 809 O O . GLY A 1 98 ? -7.333 -6.392 12.967 1.00 87.44 98 GLY A O 1
ATOM 810 N N . ARG A 1 99 ? -5.621 -6.544 11.514 1.00 84.69 99 ARG A N 1
ATOM 811 C CA . ARG A 1 99 ? -4.606 -6.964 12.485 1.00 84.69 99 ARG A CA 1
ATOM 812 C C . ARG A 1 99 ? -4.243 -5.877 13.499 1.00 84.69 99 ARG A C 1
ATOM 814 O O . ARG A 1 99 ? -4.107 -6.198 14.676 1.00 84.69 99 ARG A O 1
ATOM 821 N N . TYR A 1 100 ? -4.086 -4.627 13.065 1.00 82.31 100 TYR A N 1
ATOM 822 C CA . TYR A 1 100 ? -3.470 -3.574 13.887 1.00 82.31 100 TYR A CA 1
ATOM 823 C C . TYR A 1 100 ? -4.407 -2.428 14.293 1.00 82.31 100 TYR A C 1
ATOM 825 O O . TYR A 1 100 ? -4.163 -1.784 15.317 1.00 82.31 100 TYR A O 1
ATOM 833 N N . LEU A 1 101 ? -5.479 -2.178 13.534 1.00 79.88 101 LEU A N 1
ATOM 834 C CA . LEU A 1 101 ? -6.467 -1.136 13.844 1.00 79.88 101 LEU A CA 1
ATOM 835 C C . LEU A 1 101 ? -7.704 -1.718 14.543 1.00 79.88 101 LEU A C 1
ATOM 837 O O . LEU A 1 101 ? -8.200 -1.145 15.510 1.00 79.88 101 LEU A O 1
ATOM 841 N N . ILE A 1 102 ? -8.194 -2.876 14.086 1.00 74.00 102 ILE A N 1
ATOM 842 C CA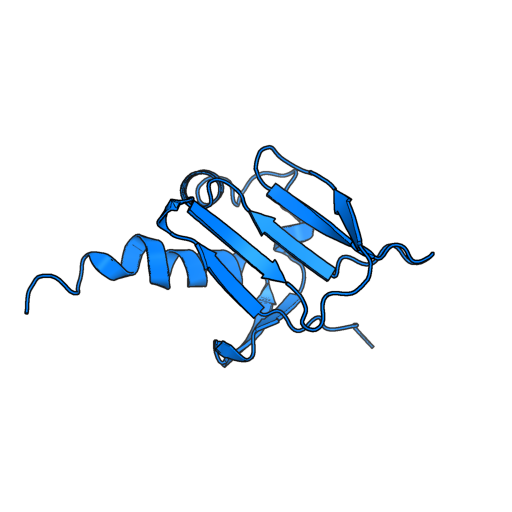 . ILE A 1 102 ? -9.428 -3.499 14.603 1.00 74.00 102 ILE A CA 1
ATOM 843 C C . ILE A 1 102 ? -9.125 -4.515 15.725 1.00 74.00 102 ILE A C 1
ATOM 845 O O . ILE A 1 102 ? -9.890 -4.633 16.687 1.00 74.00 102 ILE A O 1
ATOM 849 N N . GLY A 1 103 ? -7.987 -5.211 15.638 1.00 58.19 103 GLY A N 1
ATOM 850 C CA . GLY A 1 103 ? -7.590 -6.337 16.494 1.00 58.19 103 GLY A CA 1
ATOM 851 C C . GLY A 1 103 ? -7.307 -6.044 17.974 1.00 58.19 103 GLY A C 1
ATOM 852 O O . GLY A 1 103 ? -7.134 -6.986 18.742 1.00 58.19 103 GLY A O 1
ATOM 853 N N . GLU A 1 104 ? -7.316 -4.787 18.426 1.00 47.78 104 GLU A N 1
ATOM 854 C CA . GLU A 1 104 ? -7.092 -4.460 19.846 1.00 47.78 104 GLU A CA 1
ATOM 855 C C . GLU A 1 104 ? -8.349 -4.349 20.710 1.00 47.78 104 GLU A C 1
ATOM 857 O O . GLU A 1 104 ? -8.246 -4.329 21.935 1.00 47.78 104 GLU A O 1
ATOM 862 N N . ARG A 1 105 ? -9.557 -4.362 20.136 1.00 43.91 105 ARG A N 1
ATOM 863 C CA . ARG A 1 105 ? -10.774 -4.376 20.970 1.00 43.91 105 ARG A CA 1
ATOM 864 C C . ARG A 1 105 ? -11.061 -5.721 21.643 1.00 43.91 105 ARG A C 1
ATOM 866 O O . ARG A 1 105 ? -11.935 -5.774 22.502 1.00 43.91 105 ARG A O 1
ATOM 873 N N . VAL A 1 106 ? -10.340 -6.787 21.293 1.00 43.47 106 VAL A N 1
ATOM 874 C CA . VAL A 1 106 ? -10.610 -8.147 21.800 1.00 43.47 106 VAL A CA 1
ATOM 875 C C . VAL A 1 106 ? -9.607 -8.594 22.876 1.00 43.47 106 VAL A C 1
ATOM 877 O O . VAL A 1 106 ? -9.919 -9.484 23.658 1.00 43.47 106 VAL A O 1
ATOM 880 N N . ALA A 1 107 ? -8.439 -7.953 22.994 1.00 40.03 107 ALA A N 1
ATOM 881 C CA . ALA A 1 107 ? -7.385 -8.389 23.920 1.00 40.03 107 ALA A CA 1
ATOM 882 C C . ALA A 1 107 ? -7.459 -7.781 25.340 1.00 40.03 107 ALA A C 1
ATOM 884 O O . ALA A 1 107 ? -6.681 -8.178 26.201 1.00 40.03 107 ALA A O 1
ATOM 885 N N . SER A 1 108 ? -8.396 -6.864 25.613 1.00 40.12 108 SER A N 1
ATOM 886 C CA . SER A 1 108 ? -8.502 -6.166 26.914 1.00 40.12 108 SER A CA 1
ATOM 887 C C . SER A 1 108 ? -9.639 -6.664 27.821 1.00 40.12 108 SER A C 1
ATOM 889 O O . SER A 1 108 ? -9.977 -6.002 28.800 1.00 40.12 108 SER A O 1
ATOM 891 N N . TYR A 1 109 ? -10.237 -7.819 27.511 1.00 38.72 109 TYR A N 1
ATOM 892 C CA . TYR A 1 109 ? -11.257 -8.479 28.342 1.00 38.72 109 TYR A CA 1
ATOM 893 C C . TYR A 1 109 ? -10.937 -9.966 28.558 1.00 38.72 109 TYR A C 1
ATOM 895 O O . TYR A 1 109 ? -11.777 -10.832 28.308 1.00 38.72 109 TYR A O 1
ATOM 903 N N . ALA A 1 110 ? -9.721 -10.260 29.015 1.00 35.66 110 ALA A N 1
ATOM 904 C CA . ALA A 1 110 ? -9.367 -11.556 29.589 1.00 35.66 110 ALA A CA 1
ATOM 905 C C . ALA A 1 110 ? -8.757 -11.355 30.978 1.00 35.66 110 ALA A C 1
ATOM 907 O O . ALA A 1 110 ? -7.910 -10.442 31.110 1.00 35.66 110 ALA A O 1
#

Nearest PDB structures (foldseek):
  1rjl-assembly1_C  TM=3.030E-01  e=2.679E+00  Borreliella burgdorferi
  8fw5-assembly1_E  TM=2.592E-01  e=2.515E+00  Escherichia coli
  7uxh-assembly1_W  TM=3.346E-01  e=5.362E+00  Homo sapiens
  6sb2-assembly1_D  TM=3.425E-01  e=8.338E+00  Homo sapiens
  6ulg-assembly1_G  TM=2.987E-01  e=7.828E+00  Homo sapiens